Protein AF-A0A8C8UDT9-F1 (afdb_monomer_lite)

InterPro domains:
  IPR018276 DET1- and DDB1-associated protein 1 domain [PF10172] (8-55)
  IPR033575 DET1- and DDB1-associated protein 1-like [PTHR31879] (7-50)

Foldseek 3Di:
DDDDDPVVVVPPPDDPDPVPCVPDDPPPDPPVVPPDPDDDDDPDDDDDPDDDDDDDDPDDDPDDDDPPDPDDDDDDDDPPDDDDDDDDPDDDDDD

Organism: Peromyscus maniculatus bairdii (NCBI:txid230844)

Secondary structure (DSSP, 8-state):
-PPPPGGGGGTT---S-TTTTTT--SSS---GGG-PPPPP---S----S---PPPPPPP-------------------S-----------PPPP-

Structure (mmCIF, N/CA/C/O backbone):
data_AF-A0A8C8UDT9-F1
#
_entry.id   AF-A0A8C8UDT9-F1
#
loop_
_atom_site.group_PDB
_atom_site.id
_atom_site.type_symbol
_atom_site.label_atom_id
_atom_site.label_alt_id
_atom_site.label_comp_id
_atom_site.label_asym_id
_atom_site.label_entity_id
_atom_site.label_seq_id
_atom_site.pdbx_PDB_ins_code
_atom_site.Cartn_x
_atom_site.Cartn_y
_atom_site.Cartn_z
_atom_site.occupancy
_atom_site.B_iso_or_equiv
_atom_site.auth_seq_id
_atom_site.auth_comp_id
_atom_site.auth_asym_id
_atom_site.auth_atom_id
_atom_site.pdbx_PDB_model_num
ATOM 1 N N . MET A 1 1 ? 38.313 -12.264 -22.165 1.00 57.50 1 MET A N 1
ATOM 2 C CA . MET A 1 1 ? 37.340 -12.321 -21.051 1.00 57.50 1 MET A CA 1
ATOM 3 C C . MET A 1 1 ? 36.709 -10.942 -20.915 1.00 57.50 1 MET A C 1
ATOM 5 O O . MET A 1 1 ? 37.418 -10.013 -20.557 1.00 57.50 1 MET A O 1
ATOM 9 N N . GLY A 1 2 ? 35.446 -10.767 -21.318 1.00 76.12 2 GLY A N 1
ATOM 10 C CA . GLY A 1 2 ? 34.753 -9.474 -21.208 1.00 76.12 2 GLY A CA 1
ATOM 11 C C . GLY A 1 2 ? 34.294 -9.208 -19.772 1.00 76.12 2 GLY A C 1
ATOM 12 O O . GLY A 1 2 ? 33.924 -10.146 -19.069 1.00 76.12 2 GLY A O 1
ATOM 13 N N . THR A 1 3 ? 34.334 -7.954 -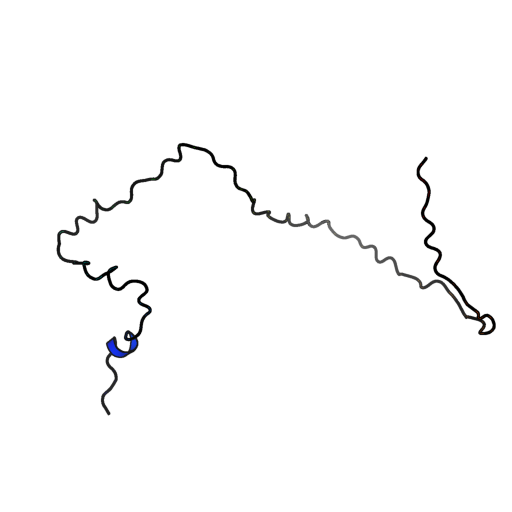19.323 1.00 78.69 3 THR A N 1
ATOM 14 C CA . THR A 1 3 ? 33.849 -7.561 -17.993 1.00 78.69 3 THR A CA 1
ATOM 15 C C . THR A 1 3 ? 32.315 -7.623 -17.937 1.00 78.69 3 THR A C 1
ATOM 17 O O . THR A 1 3 ? 31.654 -7.219 -18.899 1.00 78.69 3 THR A O 1
ATOM 20 N N . PRO A 1 4 ? 31.715 -8.131 -16.842 1.00 79.94 4 PRO A N 1
ATOM 21 C CA . PRO A 1 4 ? 30.263 -8.178 -16.714 1.00 79.94 4 PRO A CA 1
ATOM 22 C C . PRO A 1 4 ? 29.693 -6.760 -16.678 1.00 79.94 4 PRO A C 1
ATOM 24 O O . PRO A 1 4 ? 30.234 -5.857 -16.029 1.00 79.94 4 PRO A O 1
ATOM 27 N N . ARG A 1 5 ? 28.580 -6.552 -17.383 1.00 85.44 5 ARG A N 1
ATOM 28 C CA . ARG A 1 5 ? 27.888 -5.264 -17.382 1.00 85.44 5 ARG A CA 1
ATOM 29 C C . ARG A 1 5 ? 27.169 -5.101 -16.049 1.00 85.44 5 ARG A C 1
ATOM 31 O O . ARG A 1 5 ? 26.688 -6.067 -15.471 1.00 85.44 5 ARG A O 1
ATOM 38 N N . ARG A 1 6 ? 27.003 -3.859 -15.586 1.00 78.44 6 ARG A N 1
ATOM 39 C CA . ARG A 1 6 ? 26.259 -3.550 -14.344 1.00 78.44 6 ARG A CA 1
ATOM 40 C C . ARG A 1 6 ? 24.869 -4.206 -14.295 1.00 78.44 6 ARG A C 1
ATOM 42 O O . ARG A 1 6 ? 24.421 -4.604 -13.229 1.00 78.44 6 ARG A O 1
ATOM 49 N N . ALA A 1 7 ? 24.218 -4.360 -15.450 1.00 83.19 7 ALA A N 1
ATOM 50 C CA . ALA A 1 7 ? 22.915 -5.011 -15.577 1.00 83.19 7 ALA A CA 1
ATOM 51 C C . ALA A 1 7 ? 22.935 -6.516 -15.262 1.00 83.19 7 ALA A C 1
ATOM 53 O O . ALA A 1 7 ? 21.903 -7.062 -14.885 1.00 83.19 7 ALA A O 1
ATOM 54 N N . ASP A 1 8 ? 24.080 -7.190 -15.392 1.00 87.50 8 ASP A N 1
ATOM 55 C CA . ASP A 1 8 ? 24.193 -8.624 -15.122 1.00 87.50 8 ASP A CA 1
ATOM 56 C C . ASP A 1 8 ? 24.015 -8.938 -13.628 1.00 87.50 8 ASP A C 1
ATOM 58 O O . ASP A 1 8 ? 23.449 -9.973 -13.294 1.00 87.50 8 ASP A O 1
ATOM 62 N N . PHE A 1 9 ? 24.374 -8.003 -12.739 1.00 85.56 9 PHE A N 1
ATOM 63 C CA . PHE A 1 9 ? 24.136 -8.104 -11.292 1.00 85.56 9 PHE A CA 1
ATOM 64 C C . PHE A 1 9 ? 22.671 -7.874 -10.887 1.00 85.56 9 PHE A C 1
ATOM 66 O O . PHE A 1 9 ? 22.282 -8.218 -9.777 1.00 85.56 9 PHE A O 1
ATOM 73 N N . LEU A 1 10 ? 21.858 -7.280 -11.768 1.00 86.50 10 LEU A N 1
ATOM 74 C CA . LEU A 1 10 ? 20.433 -7.018 -11.527 1.00 86.50 10 LEU A CA 1
ATOM 75 C C . LEU A 1 10 ? 19.529 -8.131 -12.079 1.00 86.50 10 LEU A C 1
ATOM 77 O O . LEU A 1 10 ? 18.308 -8.084 -11.916 1.00 86.50 10 LEU A O 1
ATOM 81 N N . LYS A 1 11 ? 20.104 -9.133 -12.753 1.00 86.88 11 LYS A N 1
ATOM 82 C CA . LYS A 1 11 ? 19.366 -10.306 -13.226 1.00 86.88 11 LYS A CA 1
ATOM 83 C C . LYS A 1 11 ? 19.000 -11.194 -12.032 1.00 86.88 11 LYS A C 1
ATOM 85 O O . LYS A 1 11 ? 19.804 -11.384 -11.129 1.00 86.88 11 LYS A O 1
ATOM 90 N N . GLY A 1 12 ? 17.792 -11.760 -12.046 1.00 88.81 12 GLY A N 1
ATOM 91 C CA . GLY A 1 12 ? 17.338 -12.711 -11.021 1.00 88.81 12 GLY A CA 1
ATOM 92 C C . GLY A 1 12 ? 16.721 -12.096 -9.759 1.00 88.81 12 GLY A C 1
ATOM 93 O O . GLY A 1 12 ? 16.517 -12.817 -8.786 1.00 88.81 12 GLY A O 1
ATOM 94 N N . LEU A 1 13 ? 16.394 -10.797 -9.754 1.00 92.06 13 LEU A N 1
ATOM 95 C CA . LEU A 1 13 ? 15.650 -10.186 -8.645 1.00 92.06 13 LEU A CA 1
ATOM 96 C C . LEU A 1 13 ? 14.273 -10.857 -8.453 1.00 92.06 13 LEU A C 1
ATOM 98 O O . LEU A 1 13 ? 13.648 -11.246 -9.444 1.00 92.06 13 LEU A O 1
ATOM 102 N N . PRO A 1 14 ? 13.764 -10.969 -7.209 1.00 94.38 14 PRO A N 1
ATOM 103 C CA . PRO A 1 14 ? 12.456 -11.558 -6.945 1.00 94.38 14 PRO A CA 1
ATOM 104 C C . PRO A 1 14 ? 11.334 -10.868 -7.726 1.00 94.38 14 PRO A C 1
ATOM 106 O O . PRO A 1 14 ? 11.170 -9.649 -7.668 1.00 94.38 14 PRO A O 1
ATOM 109 N N . VAL A 1 15 ? 10.519 -11.668 -8.415 1.00 91.94 15 VAL A N 1
ATOM 110 C CA . VAL A 1 15 ? 9.311 -11.205 -9.104 1.00 91.94 15 VAL A CA 1
ATOM 111 C C . VAL A 1 15 ? 8.111 -11.940 -8.528 1.00 91.94 15 VAL A C 1
ATOM 113 O O . VAL A 1 15 ? 7.784 -13.045 -8.950 1.00 91.94 15 VAL A O 1
ATOM 116 N N . TYR A 1 16 ? 7.440 -11.310 -7.566 1.00 94.38 16 TYR A N 1
ATOM 117 C CA . TYR A 1 16 ? 6.229 -11.870 -6.956 1.00 94.38 16 TYR A CA 1
ATOM 118 C C . TYR A 1 16 ? 5.023 -11.804 -7.899 1.00 94.38 16 TYR A C 1
ATOM 120 O O . TYR A 1 16 ? 4.210 -12.719 -7.940 1.00 94.38 16 TYR A O 1
ATOM 128 N N . ASN A 1 17 ? 4.923 -10.734 -8.694 1.00 93.19 17 ASN A N 1
ATOM 129 C CA . ASN A 1 17 ? 3.905 -10.589 -9.727 1.00 93.19 17 ASN A CA 1
ATOM 130 C C . ASN A 1 17 ? 4.474 -9.835 -10.938 1.00 93.19 17 ASN A C 1
ATOM 132 O O . ASN A 1 17 ? 4.853 -8.666 -10.840 1.00 93.19 17 ASN A O 1
ATOM 136 N N . LYS A 1 18 ? 4.492 -10.506 -12.096 1.00 91.38 18 LYS A N 1
ATOM 137 C CA . LYS A 1 18 ? 5.010 -9.965 -13.363 1.00 91.38 18 LYS A CA 1
ATOM 138 C C . LYS A 1 18 ? 4.219 -8.749 -13.860 1.00 91.38 18 LYS A C 1
ATOM 140 O O . LYS A 1 18 ? 4.767 -7.933 -14.595 1.00 91.38 18 LYS A O 1
ATOM 145 N N . SER A 1 19 ? 2.954 -8.596 -13.457 1.00 93.94 19 SER A N 1
ATOM 146 C CA . SER A 1 19 ? 2.111 -7.496 -13.929 1.00 93.94 19 SER A CA 1
ATOM 147 C C . SER A 1 19 ? 2.392 -6.159 -13.234 1.00 93.94 19 SER A C 1
ATOM 149 O O . SER A 1 19 ? 2.133 -5.123 -13.845 1.00 93.94 19 SER A O 1
ATOM 151 N N . ASN A 1 20 ? 2.941 -6.157 -12.010 1.00 89.06 20 ASN A N 1
ATOM 152 C CA . ASN A 1 20 ? 3.049 -4.972 -11.137 1.00 89.06 20 ASN A CA 1
ATOM 153 C C . ASN A 1 20 ? 3.687 -3.744 -11.808 1.00 89.06 20 ASN A C 1
ATOM 155 O O . ASN A 1 20 ? 3.227 -2.627 -11.595 1.00 89.06 20 ASN A O 1
ATOM 159 N N . PHE A 1 21 ? 4.715 -3.947 -12.638 1.00 87.62 21 PHE A N 1
ATOM 160 C CA . PHE A 1 21 ? 5.443 -2.862 -13.313 1.00 87.62 21 PHE A CA 1
ATOM 161 C C . PHE A 1 21 ? 5.308 -2.885 -14.841 1.00 87.62 21 PHE A C 1
ATOM 163 O O . PHE A 1 21 ? 5.821 -2.000 -15.514 1.00 87.62 21 PHE A O 1
ATOM 170 N N . SER A 1 22 ? 4.579 -3.857 -15.400 1.00 88.94 22 SER A N 1
ATOM 171 C CA . SER A 1 22 ? 4.432 -4.041 -16.856 1.00 88.94 22 SER A CA 1
ATOM 172 C C . SER A 1 22 ? 3.765 -2.861 -17.577 1.00 88.94 22 SER A C 1
ATOM 174 O O . SER A 1 22 ? 4.006 -2.643 -18.758 1.00 88.94 22 SER A O 1
ATOM 176 N N . ARG A 1 23 ? 2.931 -2.095 -16.861 1.00 84.69 23 ARG A N 1
ATOM 177 C CA . ARG A 1 23 ? 2.169 -0.943 -17.376 1.00 84.69 23 ARG A CA 1
ATOM 178 C C . ARG A 1 23 ? 2.704 0.401 -16.875 1.00 84.69 23 ARG A C 1
ATOM 180 O O . ARG A 1 23 ? 2.035 1.423 -17.017 1.00 84.69 23 ARG A O 1
ATOM 187 N N . PHE A 1 24 ? 3.858 0.404 -16.210 1.00 81.31 24 PHE A N 1
ATOM 188 C CA . PHE A 1 24 ? 4.445 1.631 -15.692 1.00 81.31 24 PHE A CA 1
ATOM 189 C C . PHE A 1 24 ? 5.123 2.406 -16.834 1.00 81.31 24 PHE A C 1
ATOM 191 O O . PHE A 1 24 ? 6.149 1.975 -17.350 1.00 81.31 24 PHE A O 1
ATOM 198 N N . HIS A 1 25 ? 4.553 3.553 -17.216 1.00 76.50 25 HIS A N 1
ATOM 199 C CA . HIS A 1 25 ? 5.134 4.491 -18.181 1.00 76.50 25 HIS A CA 1
ATOM 200 C C . HIS A 1 25 ? 5.533 5.782 -17.457 1.00 76.50 25 HIS A C 1
ATOM 202 O O . HIS A 1 25 ? 4.686 6.429 -16.838 1.00 76.50 25 HIS A O 1
ATOM 208 N N . ALA A 1 26 ? 6.815 6.156 -17.522 1.00 66.25 26 ALA A N 1
ATOM 209 C CA . ALA A 1 26 ? 7.325 7.381 -16.899 1.00 66.25 26 ALA A CA 1
ATOM 210 C C . ALA A 1 26 ? 6.848 8.661 -17.621 1.00 66.25 26 ALA A C 1
ATOM 212 O O . ALA A 1 26 ? 6.762 9.717 -16.997 1.00 66.25 26 ALA A O 1
ATOM 213 N N . ASP A 1 27 ? 6.469 8.544 -18.901 1.00 62.94 27 ASP A N 1
ATOM 214 C CA . ASP A 1 27 ? 6.240 9.690 -19.793 1.00 62.94 27 ASP A CA 1
ATOM 215 C C . ASP A 1 27 ? 4.764 10.102 -19.936 1.00 62.94 27 ASP A C 1
ATOM 217 O O . ASP A 1 27 ? 4.457 11.174 -20.458 1.00 62.94 27 ASP A O 1
ATOM 221 N N . SER A 1 28 ? 3.810 9.306 -19.439 1.00 58.28 28 SER A N 1
ATOM 222 C CA . SER A 1 28 ? 2.392 9.678 -19.489 1.00 58.28 28 SER A CA 1
ATOM 223 C C . SER A 1 28 ? 2.021 10.551 -18.284 1.00 58.28 28 SER A C 1
ATOM 225 O O . SER A 1 28 ? 1.532 10.064 -17.264 1.00 58.28 28 SER A O 1
ATOM 227 N N . VAL A 1 29 ? 2.260 11.857 -18.430 1.00 60.31 29 VAL A N 1
ATOM 228 C CA . VAL A 1 29 ? 1.703 12.956 -17.620 1.00 60.31 29 VAL A CA 1
ATOM 229 C C . VAL A 1 29 ? 1.967 12.814 -16.116 1.00 60.31 29 VAL A C 1
ATOM 231 O O . VAL A 1 29 ? 1.071 12.572 -15.304 1.00 60.31 29 VAL A O 1
ATOM 234 N N . CYS A 1 30 ? 3.220 13.034 -15.722 1.00 58.06 30 CYS A N 1
ATOM 235 C CA . CYS A 1 30 ? 3.624 13.130 -14.323 1.00 58.06 30 CYS A CA 1
ATOM 236 C C . CYS A 1 30 ? 3.108 14.440 -13.683 1.00 58.06 30 CYS A C 1
ATOM 238 O O . CYS A 1 30 ? 3.867 15.342 -13.343 1.00 58.06 30 CYS A O 1
ATOM 240 N N . LYS A 1 31 ? 1.788 14.564 -13.484 1.00 58.28 31 LYS A N 1
ATOM 241 C CA . LYS A 1 31 ? 1.224 15.498 -12.497 1.00 58.28 31 LYS A CA 1
ATOM 242 C C . LYS A 1 31 ? 1.376 14.851 -11.123 1.00 58.28 31 LYS A C 1
ATOM 244 O O . LYS A 1 31 ? 0.410 14.335 -10.563 1.00 58.28 31 LYS A O 1
ATOM 249 N N . ALA A 1 32 ? 2.601 14.866 -10.592 1.00 59.00 32 ALA A N 1
ATOM 250 C CA . ALA A 1 32 ? 2.957 14.306 -9.283 1.00 59.00 32 ALA A CA 1
ATOM 251 C C . ALA A 1 32 ? 2.022 14.770 -8.140 1.00 59.00 32 ALA A C 1
ATOM 253 O O . ALA A 1 32 ? 1.854 14.070 -7.147 1.00 59.00 32 ALA A O 1
ATOM 254 N N . SER A 1 33 ? 1.352 15.913 -8.317 1.00 61.59 33 SER A N 1
ATOM 255 C CA . SER A 1 33 ? 0.407 16.499 -7.362 1.00 61.59 33 SER A CA 1
ATOM 256 C C . SER A 1 33 ? -0.915 15.717 -7.180 1.00 61.59 33 SER A C 1
ATOM 258 O O . SER A 1 33 ? -1.470 15.720 -6.085 1.00 61.59 33 SER A O 1
ATOM 260 N N . ASN A 1 34 ? -1.410 14.984 -8.193 1.00 57.97 34 ASN A N 1
ATOM 261 C CA . ASN A 1 34 ? -2.773 14.404 -8.172 1.00 57.97 34 ASN A CA 1
ATOM 262 C C . ASN A 1 34 ? -2.862 12.909 -7.802 1.00 57.97 34 ASN A C 1
ATOM 264 O O . ASN A 1 34 ? -3.951 12.343 -7.819 1.00 57.97 34 ASN A O 1
ATOM 268 N N . ARG A 1 35 ? -1.751 12.246 -7.457 1.00 70.50 35 ARG A N 1
ATOM 269 C CA . ARG A 1 35 ? -1.737 10.828 -7.023 1.00 70.50 35 ARG A CA 1
ATOM 270 C C . ARG A 1 35 ? -1.598 10.662 -5.509 1.00 70.50 35 ARG A C 1
ATOM 272 O O . ARG A 1 35 ? -1.029 9.680 -5.038 1.00 70.50 35 ARG A O 1
ATOM 279 N N . ARG A 1 36 ? -2.069 11.631 -4.728 1.00 78.69 36 ARG A N 1
ATOM 280 C CA . ARG A 1 36 ? -2.063 11.491 -3.270 1.00 78.69 36 ARG A CA 1
ATOM 281 C C . ARG A 1 36 ? -3.055 10.388 -2.877 1.00 78.69 36 ARG A C 1
ATOM 283 O O . ARG A 1 36 ? -4.208 10.472 -3.299 1.00 78.69 36 ARG A O 1
ATOM 290 N N . PRO A 1 37 ? -2.639 9.359 -2.112 1.00 84.44 37 PRO A N 1
ATOM 291 C CA . PRO A 1 37 ? -3.577 8.397 -1.548 1.00 84.44 37 PRO A CA 1
ATOM 292 C C . PRO A 1 37 ? -4.637 9.139 -0.736 1.00 84.44 37 PRO A C 1
ATOM 294 O O . PRO A 1 37 ? -4.324 10.111 -0.044 1.00 84.44 37 PRO A O 1
ATOM 297 N N . SER A 1 38 ? -5.885 8.690 -0.817 1.00 88.19 38 SER A N 1
ATOM 298 C CA . SER A 1 38 ? -6.943 9.199 0.052 1.00 88.19 38 SER A CA 1
ATOM 299 C C . SER A 1 38 ? -6.576 8.968 1.517 1.00 88.19 38 SER A C 1
ATOM 301 O O . SER A 1 38 ? -6.056 7.909 1.875 1.00 88.19 38 SER A O 1
ATOM 303 N N . VAL A 1 39 ? -6.883 9.939 2.372 1.00 92.31 39 VAL A N 1
ATOM 304 C CA . VAL A 1 39 ? -6.706 9.805 3.821 1.00 92.31 39 VAL A CA 1
ATOM 305 C C . VAL A 1 39 ? -7.797 8.887 4.375 1.00 92.31 39 VAL A C 1
ATOM 307 O O . VAL A 1 39 ? -8.973 9.064 4.063 1.00 92.31 39 VAL A O 1
ATOM 310 N N . TYR A 1 40 ? -7.415 7.912 5.201 1.00 92.19 40 TYR A N 1
ATOM 311 C CA . TYR A 1 40 ? -8.374 7.091 5.937 1.00 92.19 40 TYR A CA 1
ATOM 312 C C . TYR A 1 40 ? -8.915 7.876 7.136 1.00 92.19 40 TYR A C 1
ATOM 314 O O . TYR A 1 40 ? -8.144 8.304 7.994 1.00 92.19 40 TYR A O 1
ATOM 322 N N . LEU A 1 41 ? -10.237 8.050 7.188 1.00 92.88 41 LEU A N 1
ATOM 323 C CA . LEU A 1 41 ? -10.957 8.594 8.337 1.00 92.88 41 LEU A CA 1
ATOM 324 C C . LEU A 1 41 ? -11.648 7.428 9.062 1.00 92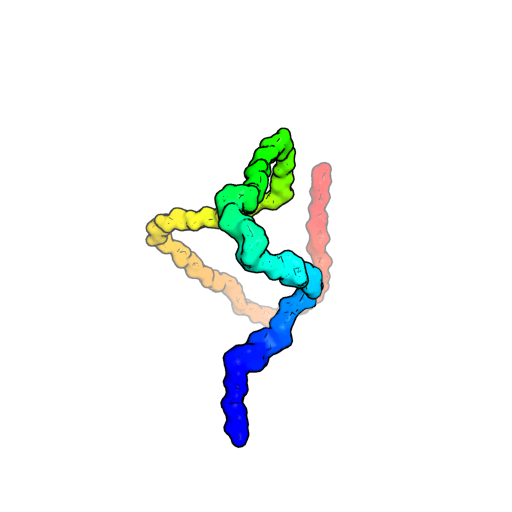.88 41 LEU A C 1
ATOM 326 O O . LEU A 1 41 ? -12.653 6.923 8.553 1.00 92.88 41 LEU A O 1
ATOM 330 N N . PRO A 1 42 ? -11.126 6.959 10.210 1.00 92.06 42 PRO A N 1
ATOM 331 C CA . PRO A 1 42 ? -11.779 5.903 10.972 1.00 92.06 42 PRO A CA 1
ATOM 332 C C . PRO A 1 42 ? -13.158 6.373 11.452 1.00 92.06 42 PRO A C 1
ATOM 334 O O . PRO A 1 42 ? -13.266 7.384 12.138 1.00 92.06 42 PRO A O 1
ATOM 337 N N . THR A 1 43 ? -14.215 5.639 11.103 1.00 94.12 43 THR A N 1
ATOM 338 C CA . THR A 1 43 ? -15.600 5.937 11.529 1.00 94.12 43 THR A CA 1
ATOM 339 C C . THR A 1 43 ? -16.103 5.005 12.624 1.00 94.12 43 THR A C 1
ATOM 341 O O . THR A 1 43 ? -17.197 5.191 13.152 1.00 94.12 43 THR A O 1
ATOM 344 N N . ARG A 1 44 ? -15.327 3.970 12.944 1.00 94.06 44 ARG A N 1
ATOM 345 C CA . ARG A 1 44 ? -15.663 2.944 13.926 1.00 94.06 44 ARG A CA 1
ATOM 346 C C . ARG A 1 44 ? -14.447 2.640 14.772 1.00 94.06 44 ARG A C 1
ATOM 348 O O . ARG A 1 44 ? -13.332 2.567 14.254 1.00 94.06 44 ARG A O 1
ATOM 355 N N . GLU A 1 45 ? -14.694 2.420 16.052 1.00 91.06 45 GLU A N 1
ATOM 356 C CA . GLU A 1 45 ? -13.676 1.978 16.987 1.00 91.06 45 GLU A CA 1
ATOM 357 C C . GLU A 1 45 ? -13.725 0.454 17.105 1.00 91.06 45 GLU A C 1
ATOM 359 O O . GLU A 1 45 ? -14.780 -0.131 17.352 1.00 91.06 45 GLU A O 1
ATOM 364 N N . TYR A 1 46 ? -12.578 -0.187 16.884 1.00 92.94 46 TYR A N 1
ATOM 365 C CA . TYR A 1 46 ? -12.404 -1.624 17.055 1.00 92.94 46 TYR A CA 1
ATOM 366 C C . TYR A 1 46 ? -11.362 -1.851 18.155 1.00 92.94 46 TYR A C 1
ATOM 368 O O . TYR A 1 46 ? -10.253 -1.317 18.047 1.00 92.94 46 TYR A O 1
ATOM 376 N N . PRO A 1 47 ? -11.687 -2.602 19.222 1.00 91.19 47 PRO A N 1
ATOM 377 C CA . PRO A 1 47 ? -10.767 -2.801 20.332 1.00 91.19 47 PRO A CA 1
ATOM 378 C C . PRO A 1 47 ? -9.568 -3.653 19.901 1.00 91.19 47 PRO A C 1
ATOM 380 O O . PRO A 1 47 ? -9.725 -4.686 19.255 1.00 91.19 47 PRO A O 1
ATOM 383 N N . SER A 1 48 ? -8.357 -3.243 20.286 1.00 91.12 48 SER A N 1
ATOM 384 C CA . SER A 1 48 ? -7.156 -4.064 20.100 1.00 91.12 48 SER A CA 1
ATOM 385 C C . SER A 1 48 ? -7.163 -5.274 21.034 1.00 91.12 48 SER A C 1
ATOM 387 O O . SER A 1 48 ? -7.370 -5.125 22.238 1.00 91.12 48 SER A O 1
ATOM 389 N N . GLU A 1 49 ? -6.843 -6.452 20.499 1.00 94.69 49 GLU A N 1
ATOM 390 C CA . GLU A 1 49 ? -6.752 -7.696 21.277 1.00 94.69 49 GLU A CA 1
ATOM 391 C C . GLU A 1 49 ? -5.558 -7.711 22.243 1.00 94.69 49 GLU A C 1
ATOM 393 O O . GLU A 1 49 ? -5.627 -8.278 23.332 1.00 94.69 49 GLU A O 1
ATOM 398 N N . GLN A 1 50 ? -4.449 -7.069 21.868 1.00 92.38 50 GLN A N 1
ATOM 399 C CA . GLN A 1 50 ? -3.211 -7.053 22.643 1.00 92.38 50 GLN A CA 1
ATOM 400 C C . GLN A 1 50 ? -2.658 -5.633 22.753 1.00 92.38 50 GLN A C 1
ATOM 402 O O . GLN A 1 50 ? -2.761 -4.828 21.829 1.00 92.38 50 GLN A O 1
ATOM 407 N N . LYS A 1 51 ? -2.052 -5.321 23.903 1.00 88.62 51 LYS A N 1
ATOM 408 C CA . LYS A 1 51 ? -1.403 -4.031 24.169 1.00 88.62 51 LYS A CA 1
ATOM 409 C C . LYS A 1 51 ? 0.084 -4.264 24.407 1.00 88.62 51 LYS A C 1
ATOM 411 O O . LYS A 1 51 ? 0.442 -5.074 25.264 1.00 88.62 51 LYS A O 1
ATOM 416 N N . CYS A 1 52 ? 0.943 -3.531 23.699 1.00 88.56 52 CYS A N 1
ATOM 417 C CA . CYS A 1 52 ? 2.381 -3.533 23.957 1.00 88.56 52 CYS A CA 1
ATOM 418 C C . CYS A 1 52 ? 2.640 -3.016 25.382 1.00 88.56 52 CYS A C 1
ATOM 420 O O . CYS A 1 52 ? 2.390 -1.845 25.671 1.00 88.56 52 CYS A O 1
ATOM 422 N N . ARG A 1 53 ? 3.111 -3.880 26.288 1.00 89.50 53 ARG A N 1
ATOM 423 C CA . ARG A 1 53 ? 3.485 -3.482 27.652 1.00 89.50 53 ARG A CA 1
ATOM 424 C C . ARG A 1 53 ? 4.929 -3.004 27.664 1.00 89.50 53 ARG A C 1
ATOM 426 O O . ARG A 1 53 ? 5.827 -3.751 27.293 1.00 89.50 53 ARG A O 1
ATOM 433 N N . GLN A 1 54 ? 5.147 -1.780 28.128 1.00 90.88 54 GLN A N 1
ATOM 434 C CA . GLN A 1 54 ? 6.481 -1.342 28.520 1.00 90.88 54 GLN A CA 1
ATOM 435 C C . GLN A 1 54 ? 6.724 -1.815 29.949 1.00 90.88 54 GLN A C 1
ATOM 437 O O . GLN A 1 54 ? 5.924 -1.540 30.845 1.00 90.88 54 GLN A O 1
ATOM 442 N N . GLU A 1 55 ? 7.807 -2.554 30.156 1.00 86.75 55 GLU A N 1
ATOM 443 C CA . GLU A 1 55 ? 8.259 -2.881 31.499 1.00 86.75 55 GLU A CA 1
ATOM 444 C C . GLU A 1 55 ? 8.733 -1.597 32.189 1.00 86.75 55 GLU A C 1
ATOM 446 O O . GLU A 1 55 ? 9.551 -0.842 31.654 1.00 86.75 55 GLU A O 1
ATOM 451 N N . ALA A 1 56 ? 8.188 -1.317 33.373 1.00 84.31 56 ALA A N 1
ATOM 452 C CA . ALA A 1 56 ? 8.611 -0.168 34.153 1.00 84.31 56 ALA A CA 1
ATOM 453 C C . ALA A 1 56 ? 10.034 -0.412 34.665 1.00 84.31 56 ALA A C 1
ATOM 455 O O . ALA A 1 56 ? 10.272 -1.367 35.404 1.00 84.31 56 ALA A O 1
ATOM 456 N N . ARG A 1 57 ? 10.980 0.469 34.314 1.00 82.00 57 ARG A N 1
ATOM 457 C CA . ARG A 1 57 ? 12.321 0.414 34.907 1.00 82.00 57 ARG A CA 1
ATOM 458 C C . ARG A 1 57 ? 12.187 0.562 36.427 1.00 82.00 57 ARG A C 1
ATOM 460 O O . ARG A 1 57 ? 11.568 1.539 36.866 1.00 82.00 57 ARG A O 1
ATOM 467 N N . PRO A 1 58 ? 12.754 -0.351 37.236 1.00 79.50 58 PRO A N 1
ATOM 468 C CA . PRO A 1 58 ? 12.742 -0.180 38.677 1.00 79.50 58 PRO A CA 1
ATOM 469 C C . PRO A 1 58 ? 13.433 1.145 39.006 1.00 79.50 58 PRO A C 1
ATOM 471 O O . PRO A 1 58 ? 14.535 1.424 38.525 1.00 79.50 58 PRO A O 1
ATOM 474 N N . ARG A 1 59 ? 12.770 1.998 39.797 1.00 76.19 59 ARG A N 1
ATOM 475 C CA . ARG A 1 59 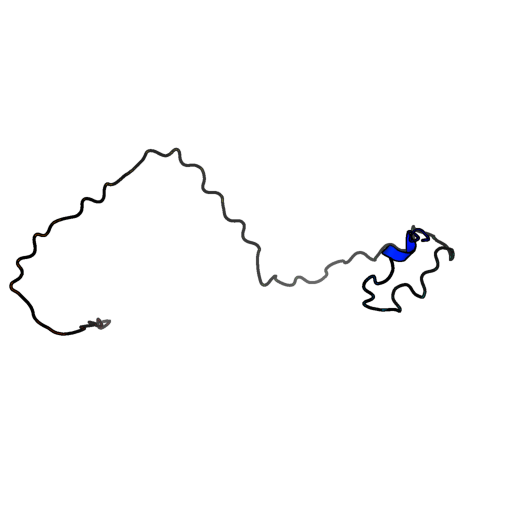? 13.424 3.196 40.333 1.00 76.19 59 ARG A CA 1
ATOM 476 C C . ARG A 1 59 ? 14.632 2.717 41.125 1.00 76.19 59 ARG A C 1
ATOM 478 O O . ARG A 1 59 ? 14.475 1.883 42.011 1.00 76.19 59 ARG A O 1
ATOM 485 N N . ALA A 1 60 ? 15.815 3.232 40.799 1.00 75.06 60 ALA A N 1
ATOM 486 C CA . ALA A 1 60 ? 17.038 2.912 41.518 1.00 75.06 60 ALA A CA 1
ATOM 487 C C . ALA A 1 60 ? 16.880 3.322 42.991 1.00 75.06 60 ALA A C 1
ATOM 489 O O . ALA A 1 60 ? 17.078 4.480 43.359 1.00 75.06 60 ALA A O 1
ATOM 490 N N . SER A 1 61 ? 16.488 2.384 43.849 1.00 69.94 61 SER A N 1
ATOM 491 C CA . SER A 1 61 ? 16.621 2.548 45.287 1.00 69.94 61 SER A CA 1
ATOM 492 C C . SER A 1 61 ? 18.111 2.470 45.596 1.00 69.94 61 SER A C 1
ATOM 494 O O . SER A 1 61 ? 18.733 1.445 45.318 1.00 69.94 61 SER A O 1
ATOM 496 N N . ARG A 1 62 ? 18.688 3.550 46.143 1.00 66.19 62 ARG A N 1
ATOM 497 C CA . ARG A 1 62 ? 20.034 3.553 46.740 1.00 66.19 62 ARG A CA 1
ATOM 498 C C . ARG A 1 62 ? 20.157 2.332 47.654 1.00 66.19 62 ARG A C 1
ATOM 500 O O . ARG A 1 62 ? 19.569 2.308 48.733 1.00 66.19 62 ARG A O 1
ATOM 507 N N . GLY A 1 63 ? 20.874 1.315 47.189 1.00 52.72 63 GLY A N 1
ATOM 508 C CA . GLY A 1 63 ? 21.070 0.080 47.927 1.00 52.72 63 GLY A CA 1
ATOM 509 C C . GLY A 1 63 ? 21.839 0.354 49.213 1.00 52.72 63 GLY A C 1
ATOM 510 O O . GLY A 1 63 ? 22.958 0.860 49.176 1.00 52.72 63 GLY A O 1
ATOM 511 N N . ARG A 1 64 ? 21.252 -0.004 50.355 1.00 65.75 64 ARG A N 1
ATOM 512 C CA . ARG A 1 64 ? 22.027 -0.463 51.508 1.00 65.75 64 ARG A CA 1
ATOM 513 C C . ARG A 1 64 ? 21.723 -1.942 51.688 1.00 65.75 64 ARG A C 1
ATOM 515 O O . ARG A 1 64 ? 20.561 -2.338 51.702 1.00 65.75 64 ARG A O 1
ATOM 522 N N . GLY A 1 65 ? 22.796 -2.726 51.676 1.00 60.72 65 GLY A N 1
ATOM 523 C CA . GLY A 1 65 ? 22.785 -4.164 51.469 1.00 60.72 65 GLY A CA 1
ATOM 524 C C . GLY A 1 65 ? 22.086 -4.965 52.559 1.00 60.72 65 GLY A C 1
ATOM 525 O O . GLY A 1 65 ? 21.975 -4.551 53.711 1.00 60.72 65 GLY A O 1
ATOM 526 N N . ARG A 1 66 ? 21.669 -6.164 52.164 1.00 62.22 66 ARG A N 1
ATOM 527 C CA . ARG A 1 66 ? 21.499 -7.310 53.050 1.00 62.22 66 ARG A CA 1
ATOM 528 C C . ARG A 1 66 ? 22.023 -8.534 52.313 1.00 62.22 66 ARG A C 1
ATOM 530 O O . ARG A 1 66 ? 21.289 -9.176 51.573 1.00 62.22 66 ARG A O 1
ATOM 537 N N . GLU A 1 67 ? 23.301 -8.826 52.509 1.00 65.75 67 GLU A N 1
ATOM 538 C CA . GLU A 1 67 ? 23.783 -10.196 52.393 1.00 65.75 67 GLU A CA 1
ATOM 539 C C . GLU A 1 67 ? 23.366 -10.884 53.697 1.00 65.75 67 GLU A C 1
ATOM 541 O O . GLU A 1 67 ? 23.920 -10.610 54.759 1.00 65.75 67 GLU A O 1
ATOM 546 N N . LEU A 1 68 ? 22.295 -11.677 53.655 1.00 63.97 68 LEU A N 1
ATOM 547 C CA . LEU A 1 68 ? 22.036 -12.640 54.719 1.00 63.97 68 LEU A CA 1
ATOM 548 C C . LEU A 1 68 ? 22.765 -13.910 54.301 1.00 63.97 68 LEU A C 1
ATOM 550 O O . LEU A 1 68 ? 22.324 -14.610 53.390 1.00 63.97 68 LEU A O 1
ATOM 554 N N . SER A 1 69 ? 23.915 -14.148 54.926 1.00 57.16 69 SER A N 1
ATOM 555 C CA . SER A 1 69 ? 24.665 -15.388 54.794 1.00 57.16 69 SER A CA 1
ATOM 556 C C . SER A 1 69 ? 23.746 -16.565 55.126 1.00 57.16 69 SER A C 1
ATOM 558 O O . SER A 1 69 ? 23.163 -16.650 56.206 1.00 57.16 69 SER A O 1
ATOM 560 N N . ALA A 1 70 ? 23.579 -17.475 54.169 1.00 56.34 70 ALA A N 1
ATOM 561 C CA . ALA A 1 70 ? 22.931 -18.750 54.424 1.00 56.34 70 ALA A CA 1
ATOM 562 C C . ALA A 1 70 ? 23.919 -19.625 55.202 1.00 56.34 70 ALA 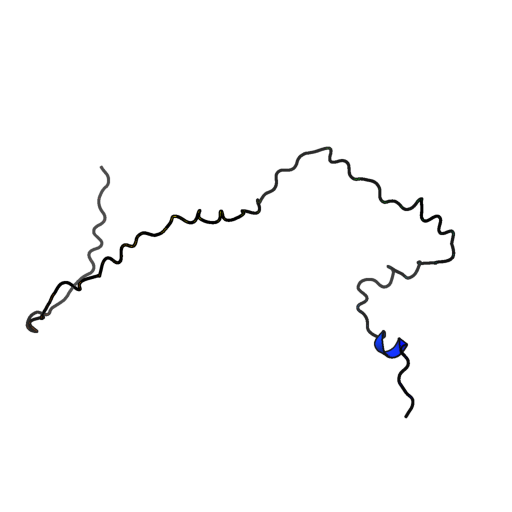A C 1
ATOM 564 O O . ALA A 1 70 ? 24.777 -20.280 54.614 1.00 56.34 70 ALA A O 1
ATOM 565 N 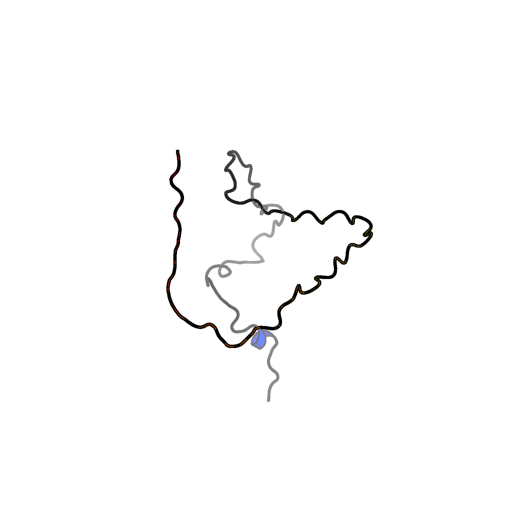N . THR A 1 71 ? 23.840 -19.610 56.532 1.00 57.28 71 THR A N 1
ATOM 566 C CA . THR A 1 71 ? 24.547 -20.583 57.369 1.00 57.28 71 THR A CA 1
ATOM 567 C C . THR A 1 71 ? 23.916 -21.960 57.128 1.00 57.28 71 THR A C 1
ATOM 569 O O . THR A 1 71 ? 22.717 -22.113 57.385 1.00 57.28 71 THR A O 1
ATOM 572 N N . PRO A 1 72 ? 24.652 -22.982 56.652 1.00 55.72 72 PRO A N 1
ATOM 573 C CA . PRO A 1 72 ? 24.112 -24.331 56.577 1.00 55.72 72 PRO A CA 1
ATOM 574 C C . PRO A 1 72 ? 23.980 -24.862 58.006 1.00 55.72 72 PRO A C 1
ATOM 576 O O . PRO A 1 72 ? 24.974 -25.054 58.706 1.00 55.72 72 PRO A O 1
ATOM 579 N N . GLN A 1 73 ? 22.747 -25.069 58.462 1.00 47.59 73 GLN A N 1
ATOM 580 C CA . GLN A 1 73 ? 22.492 -25.745 59.727 1.00 47.59 73 GLN A CA 1
ATOM 581 C C . GLN A 1 73 ? 22.730 -27.254 59.562 1.00 47.59 73 GLN A C 1
ATOM 583 O O . GLN A 1 73 ? 21.912 -27.932 58.957 1.00 47.59 73 GLN A O 1
ATOM 588 N N . GLY A 1 74 ? 23.870 -27.719 60.088 1.00 42.62 74 GLY A N 1
ATOM 589 C CA . GLY A 1 74 ? 24.069 -28.952 60.869 1.00 42.62 74 GLY A CA 1
ATOM 590 C C . GLY A 1 74 ? 23.727 -30.336 60.286 1.00 42.62 74 GLY A C 1
ATOM 591 O O . GLY A 1 74 ? 22.636 -30.574 59.785 1.00 42.62 74 GLY A O 1
ATOM 592 N N . GLY A 1 75 ? 24.620 -31.307 60.532 1.00 41.69 75 GLY A N 1
ATOM 593 C CA . GLY A 1 75 ? 24.233 -32.719 60.665 1.00 41.69 75 GLY A CA 1
ATOM 594 C C . GLY A 1 75 ? 25.321 -33.737 60.313 1.00 41.69 75 GLY A C 1
ATOM 595 O O . GLY A 1 75 ? 25.423 -34.158 59.168 1.00 41.69 75 GLY A O 1
ATOM 596 N N . HIS A 1 76 ? 26.102 -34.179 61.303 1.00 49.34 76 HIS A N 1
ATOM 597 C CA . HIS A 1 76 ? 26.846 -35.442 61.244 1.00 49.34 76 HIS A CA 1
ATOM 598 C C . HIS A 1 76 ? 25.825 -36.591 61.336 1.00 49.34 76 HIS A C 1
ATOM 600 O O . HIS A 1 76 ? 25.140 -36.714 62.349 1.00 49.34 76 HIS A O 1
ATOM 606 N N . LEU A 1 77 ? 25.657 -37.367 60.262 1.00 48.50 77 LEU A N 1
ATOM 607 C CA . LEU A 1 77 ? 24.706 -38.482 60.197 1.00 48.50 77 LEU A CA 1
ATOM 608 C C . LEU A 1 77 ? 25.362 -39.770 60.725 1.00 48.50 77 LEU A C 1
ATOM 610 O O . LEU A 1 77 ? 26.342 -40.238 60.149 1.00 48.50 77 LEU A O 1
ATOM 614 N N . ASP A 1 78 ? 24.800 -40.342 61.794 1.00 41.81 78 ASP A N 1
ATOM 615 C CA . ASP A 1 78 ? 25.053 -41.720 62.244 1.00 41.81 78 ASP A CA 1
ATOM 616 C C . ASP A 1 78 ? 24.542 -42.705 61.165 1.00 41.81 78 ASP A C 1
ATOM 618 O O . ASP A 1 78 ? 23.387 -42.587 60.738 1.00 41.81 78 ASP A O 1
ATOM 622 N N . PRO A 1 79 ? 25.361 -43.658 60.677 1.00 49.03 79 PRO A N 1
ATOM 623 C CA . PRO A 1 79 ? 24.999 -44.528 59.558 1.00 49.03 79 PRO A CA 1
ATOM 624 C C . PRO A 1 79 ? 23.982 -45.633 59.896 1.00 49.03 79 PRO A C 1
ATOM 626 O O . PRO A 1 79 ? 23.686 -46.465 59.035 1.00 49.03 79 PRO A O 1
ATOM 629 N N . THR A 1 80 ? 23.408 -45.666 61.099 1.00 54.34 80 THR A N 1
ATOM 630 C CA . THR A 1 80 ? 22.699 -46.860 61.586 1.00 54.34 80 THR A CA 1
ATOM 631 C C . THR A 1 80 ? 21.179 -46.732 61.648 1.00 54.34 80 THR A C 1
ATOM 633 O O . THR A 1 80 ? 20.599 -47.293 62.558 1.00 54.34 80 THR A O 1
ATOM 636 N N . GLN A 1 81 ? 20.481 -46.070 60.715 1.00 44.19 81 GLN A N 1
ATOM 637 C CA . GLN A 1 81 ? 19.031 -46.311 60.523 1.00 44.19 81 GLN A CA 1
ATOM 638 C C . GLN A 1 81 ? 18.592 -46.135 59.057 1.00 44.19 81 GLN A C 1
ATOM 640 O O . GLN A 1 81 ? 18.205 -45.062 58.606 1.00 44.19 81 GLN A O 1
ATOM 645 N N . ARG A 1 82 ? 18.593 -47.239 58.306 1.00 43.31 82 ARG A N 1
ATOM 646 C CA . ARG A 1 82 ? 17.578 -47.515 57.270 1.00 43.31 82 ARG A CA 1
ATOM 647 C C . ARG A 1 82 ? 16.539 -48.433 57.936 1.00 43.31 82 ARG A C 1
ATOM 649 O O . ARG A 1 82 ? 16.993 -49.293 58.691 1.00 43.31 82 ARG A O 1
ATOM 656 N N . PRO A 1 83 ? 15.216 -48.353 57.655 1.00 45.03 83 PRO A N 1
ATOM 657 C CA . PRO A 1 83 ? 14.726 -48.428 56.275 1.00 45.03 83 PRO A CA 1
ATOM 658 C C . PRO A 1 83 ? 13.352 -47.772 55.944 1.00 45.03 83 PRO A C 1
ATOM 660 O O . PRO A 1 83 ? 12.533 -47.468 56.799 1.00 45.03 83 PRO A O 1
ATOM 663 N N . THR A 1 84 ? 13.102 -47.696 54.628 1.00 45.28 84 THR A N 1
ATOM 664 C CA . THR A 1 84 ? 11.824 -47.938 53.910 1.00 45.28 84 THR A CA 1
ATOM 665 C C . THR A 1 84 ? 10.602 -47.031 54.097 1.00 45.28 84 THR A C 1
ATOM 667 O O . THR A 1 84 ? 10.111 -46.870 55.202 1.00 45.28 84 THR A O 1
ATOM 670 N N . SER A 1 85 ? 9.977 -46.720 52.942 1.00 48.50 85 SER A N 1
ATOM 671 C CA . SER A 1 85 ? 8.512 -46.630 52.754 1.00 48.50 85 SER A CA 1
ATOM 672 C C . SER A 1 85 ? 7.873 -45.359 53.345 1.00 48.50 85 SER A C 1
ATOM 674 O O . SER A 1 85 ? 8.073 -45.042 54.500 1.00 48.50 85 SER A O 1
ATOM 676 N N . VAL A 1 86 ? 7.069 -44.524 52.692 1.00 47.00 86 VAL A N 1
ATOM 677 C CA . VAL A 1 86 ? 6.312 -44.504 51.435 1.00 47.00 86 VAL A CA 1
ATOM 678 C C . VAL A 1 86 ? 5.831 -43.050 51.278 1.00 47.00 86 VAL A C 1
ATOM 680 O O . VAL A 1 86 ? 5.685 -42.330 52.266 1.00 47.00 86 VAL A O 1
ATOM 683 N N . CYS A 1 87 ? 5.544 -42.613 50.049 1.00 50.00 87 CYS A N 1
ATOM 684 C CA . CYS A 1 87 ? 4.802 -41.374 49.793 1.00 50.00 87 CYS A CA 1
ATOM 685 C C . CYS A 1 87 ? 3.550 -41.277 50.684 1.00 50.00 87 CYS A C 1
ATOM 687 O O . CYS A 1 87 ? 2.693 -42.153 50.641 1.00 50.00 87 CYS A O 1
ATOM 689 N N . SER A 1 88 ? 3.398 -40.181 51.429 1.00 52.00 88 SER A N 1
ATOM 690 C CA . SER A 1 88 ? 2.114 -39.790 52.017 1.00 52.00 88 SER A CA 1
ATOM 691 C C . SER A 1 88 ? 1.794 -38.355 51.620 1.00 52.00 88 SER A C 1
ATOM 693 O O . SER A 1 88 ? 2.111 -37.394 52.317 1.00 52.00 88 SER A O 1
ATOM 695 N N . VAL A 1 89 ? 1.151 -38.224 50.458 1.00 51.59 89 VAL A N 1
ATOM 696 C CA . VAL A 1 89 ? 0.397 -37.028 50.077 1.00 51.59 89 VAL A CA 1
ATOM 697 C C . VAL A 1 89 ? -0.806 -36.959 51.011 1.00 51.59 89 VAL A C 1
ATOM 699 O O . VAL A 1 89 ? -1.780 -37.690 50.846 1.00 51.59 89 VAL A O 1
ATOM 702 N N . ARG A 1 90 ? -0.735 -36.112 52.038 1.00 50.91 90 ARG A N 1
ATOM 703 C CA . ARG A 1 90 ? -1.870 -35.878 52.932 1.00 50.91 90 ARG A CA 1
ATOM 704 C C . ARG A 1 90 ? -2.728 -34.754 52.354 1.00 50.91 90 ARG A C 1
ATOM 706 O O . ARG A 1 90 ? -2.481 -33.576 52.609 1.00 50.91 90 ARG A O 1
ATOM 713 N N . SER A 1 91 ? -3.729 -35.127 51.561 1.00 51.09 91 SER A N 1
ATOM 714 C CA . SER A 1 91 ? -4.832 -34.241 51.178 1.00 51.09 91 SER A CA 1
ATOM 715 C C . SER A 1 91 ? -5.568 -33.779 52.440 1.00 51.09 91 SER A C 1
ATOM 717 O O . SER A 1 91 ? -6.013 -34.597 53.243 1.00 51.09 91 SER A O 1
ATOM 719 N N . ARG A 1 92 ? -5.664 -32.463 52.645 1.00 62.81 92 ARG A N 1
ATOM 720 C CA . ARG A 1 92 ? -6.468 -31.865 53.723 1.00 62.81 92 ARG A CA 1
ATOM 721 C C . ARG A 1 92 ? -7.946 -31.850 53.301 1.00 62.81 92 ARG A C 1
ATOM 723 O O . ARG A 1 92 ? -8.203 -31.436 52.170 1.00 62.81 92 ARG A O 1
ATOM 730 N N . PRO A 1 93 ? -8.916 -32.209 54.161 1.00 51.75 93 PRO A N 1
ATOM 731 C CA . PRO A 1 93 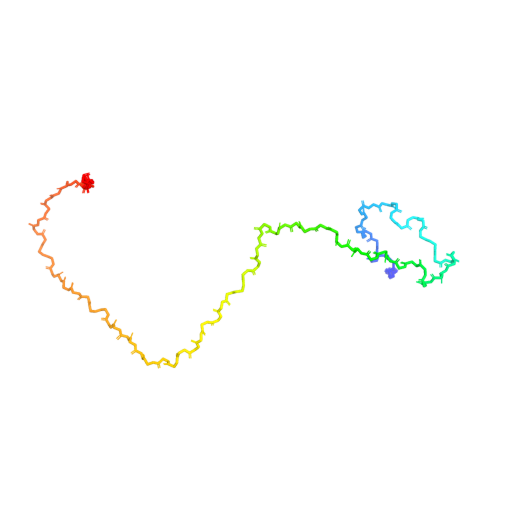? -10.313 -31.902 53.886 1.00 51.75 93 PRO A CA 1
ATOM 732 C C . PRO A 1 93 ? -10.563 -30.403 54.117 1.00 51.75 93 PRO A C 1
ATOM 734 O O . PRO A 1 93 ? -10.039 -29.813 55.067 1.00 51.75 93 PRO A O 1
ATOM 737 N N . ARG A 1 94 ? -11.330 -29.778 53.216 1.00 55.84 94 ARG A N 1
ATOM 738 C CA . ARG A 1 94 ? -11.995 -28.494 53.479 1.00 55.84 94 ARG A CA 1
ATOM 739 C C . ARG A 1 94 ? -13.244 -28.760 54.326 1.00 55.84 94 ARG A C 1
ATOM 741 O O . ARG A 1 94 ? -13.838 -29.825 54.197 1.00 55.84 94 ARG A O 1
ATOM 748 N N . VAL A 1 95 ? -13.522 -27.774 55.177 1.00 61.12 95 VAL A N 1
ATOM 749 C CA . VAL A 1 95 ? -14.603 -27.632 56.169 1.00 61.12 95 VAL A CA 1
ATOM 750 C C . VAL A 1 95 ? -15.955 -28.138 55.681 1.00 61.12 95 VAL A C 1
ATOM 752 O O . VAL A 1 95 ? -16.289 -27.821 54.518 1.00 61.12 95 VAL A O 1
#

pLDDT: mean 71.79, std 17.42, range [41.69, 94.69]

Sequence (95 aa):
MGTPRRADFLKGLPVYNKSNFSRFHADSVCKASNRRPSVYLPTREYPSEQKCRQEARPRASRGRGRELSATPQGGHLDPTQRPTSVCSVRSRPRV

Radius of gyration: 37.7 Å; chains: 1; bounding box: 53×65×84 Å